Protein AF-A0A937S7D2-F1 (afdb_monomer_lite)

Secondary structure (DSSP, 8-state):
-------SS--HHHHHHHHHHHH-S-EEHHHHHHHHHHTTS----SS-HHHHHHHHHHHHHHHHHHTTPPPSEEEEETTEEEETTS-----

Structure (mmCIF, N/CA/C/O backbone):
data_AF-A0A937S7D2-F1
#
_entry.id   AF-A0A937S7D2-F1
#
loop_
_atom_site.group_PDB
_atom_site.id
_atom_site.type_symbol
_atom_site.label_atom_id
_atom_site.label_alt_id
_atom_site.label_comp_id
_atom_site.label_asym_id
_atom_site.label_entity_id
_atom_site.label_seq_id
_atom_site.pdbx_PDB_ins_code
_atom_site.Cartn_x
_atom_site.Cartn_y
_atom_site.Cartn_z
_atom_site.occupancy
_atom_site.B_iso_or_equiv
_atom_site.auth_seq_id
_atom_site.auth_comp_id
_atom_site.auth_asym_id
_atom_site.auth_atom_id
_atom_site.pdbx_PDB_model_num
ATOM 1 N N . MET A 1 1 ? -26.324 -4.941 -4.381 1.00 36.34 1 MET A N 1
ATOM 2 C CA . MET A 1 1 ? -25.799 -5.015 -3.003 1.00 36.34 1 MET A CA 1
ATOM 3 C C . MET A 1 1 ? -24.285 -4.851 -3.085 1.00 36.34 1 MET A C 1
ATOM 5 O O . MET A 1 1 ? -23.641 -5.697 -3.682 1.00 36.34 1 MET A O 1
ATOM 9 N N . ILE A 1 2 ? -23.788 -3.720 -2.561 1.00 37.38 2 ILE A N 1
ATOM 10 C CA . ILE A 1 2 ? -22.402 -3.188 -2.552 1.00 37.38 2 ILE A CA 1
ATOM 11 C C . ILE A 1 2 ? -21.859 -2.713 -3.927 1.00 37.38 2 ILE A C 1
ATOM 13 O O . ILE A 1 2 ? -21.794 -3.504 -4.864 1.00 37.38 2 ILE A O 1
ATOM 17 N N . PRO A 1 3 ? -21.476 -1.425 -4.088 1.00 37.09 3 PRO A N 1
ATOM 18 C CA . PRO A 1 3 ? -21.094 -0.872 -5.382 1.00 37.09 3 PRO A CA 1
ATOM 19 C C . PRO A 1 3 ? -19.639 -1.215 -5.731 1.00 37.09 3 PRO A C 1
ATOM 21 O O . PRO A 1 3 ? -18.715 -0.947 -4.960 1.00 37.09 3 PRO A O 1
ATOM 24 N N . SER A 1 4 ? -19.433 -1.743 -6.939 1.00 40.94 4 SER A N 1
ATOM 25 C CA . SER A 1 4 ? -18.138 -1.742 -7.621 1.00 40.94 4 SER A CA 1
ATOM 26 C C . SER A 1 4 ? -17.706 -0.298 -7.869 1.00 40.94 4 SER A C 1
ATOM 28 O O . SER A 1 4 ? -18.011 0.290 -8.903 1.00 40.94 4 SER A O 1
ATOM 30 N N . ILE A 1 5 ? -16.974 0.288 -6.919 1.00 38.47 5 ILE A N 1
ATOM 31 C CA . ILE A 1 5 ? -16.176 1.488 -7.171 1.00 38.47 5 ILE A CA 1
ATOM 32 C C . ILE A 1 5 ? -15.020 1.068 -8.087 1.00 38.47 5 ILE A C 1
ATOM 34 O O . ILE A 1 5 ? -13.911 0.726 -7.659 1.00 38.47 5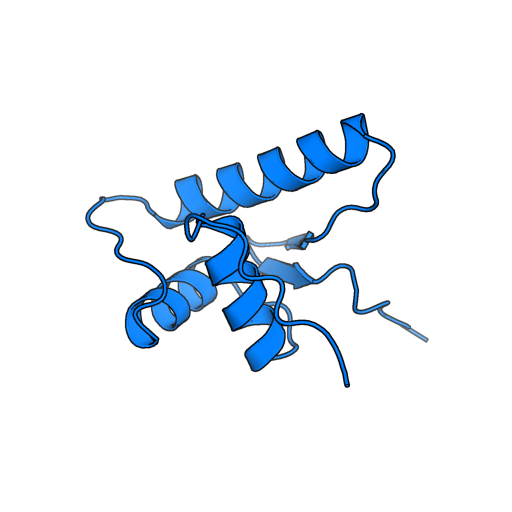 ILE A O 1
ATOM 38 N N . ILE A 1 6 ? -15.291 1.078 -9.389 1.00 39.12 6 ILE A N 1
ATOM 39 C CA . ILE A 1 6 ? -14.259 1.134 -10.415 1.00 39.12 6 ILE A CA 1
ATOM 40 C C . ILE A 1 6 ? -13.787 2.590 -10.462 1.00 39.12 6 ILE A C 1
ATOM 42 O O . ILE A 1 6 ? -14.260 3.399 -11.248 1.00 39.12 6 ILE A O 1
ATOM 46 N N . LEU A 1 7 ? -12.851 2.942 -9.577 1.00 39.59 7 LEU A N 1
ATOM 47 C CA . LEU A 1 7 ? -11.985 4.096 -9.810 1.00 39.59 7 LEU A CA 1
ATOM 48 C C . LEU A 1 7 ? -11.155 3.819 -11.078 1.00 39.59 7 LEU A C 1
ATOM 50 O O . LEU A 1 7 ? -10.758 2.691 -11.360 1.00 39.59 7 LEU A O 1
ATOM 54 N N . THR A 1 8 ? -10.928 4.829 -11.883 1.00 36.78 8 THR A N 1
ATOM 55 C CA . THR A 1 8 ? -10.209 4.774 -13.156 1.00 36.78 8 THR A CA 1
ATOM 56 C C . THR A 1 8 ? -8.695 4.866 -12.922 1.00 36.78 8 THR A C 1
ATOM 58 O O . THR A 1 8 ? -8.246 5.732 -12.176 1.00 36.78 8 THR A O 1
ATOM 61 N N . GLY A 1 9 ? -7.917 3.962 -13.537 1.00 43.78 9 GLY A N 1
ATOM 62 C CA . GLY A 1 9 ? -6.446 3.882 -13.456 1.00 43.78 9 GLY A CA 1
ATOM 63 C C . GLY A 1 9 ? -5.927 3.042 -12.278 1.00 43.78 9 GLY A C 1
ATOM 64 O O . GLY A 1 9 ? -5.974 3.474 -11.127 1.00 43.78 9 GLY A O 1
ATOM 65 N N . MET A 1 10 ? -5.429 1.822 -12.519 1.00 55.00 10 MET A N 1
ATOM 66 C CA . MET A 1 10 ? -4.805 1.021 -11.453 1.00 55.00 10 MET A CA 1
ATOM 67 C C . MET A 1 10 ? -3.443 1.612 -11.058 1.00 55.00 10 MET A C 1
ATOM 69 O O . MET A 1 10 ? -2.415 1.317 -11.658 1.00 55.00 10 MET A O 1
ATOM 73 N N . SER A 1 11 ? -3.439 2.455 -10.027 1.00 70.25 11 SER A N 1
ATOM 74 C CA . SER A 1 11 ? -2.223 2.919 -9.352 1.00 70.25 11 SER A CA 1
ATOM 75 C C . SER A 1 11 ? -1.591 1.801 -8.514 1.00 70.25 11 SER A C 1
ATOM 77 O O . SER A 1 11 ? -2.299 0.948 -7.976 1.00 70.25 11 SER A O 1
ATOM 79 N N . PHE A 1 12 ? -0.270 1.864 -8.318 1.00 74.62 12 PHE A N 1
ATOM 80 C CA . PHE A 1 12 ? 0.518 0.980 -7.440 1.00 74.62 12 PHE A CA 1
ATOM 81 C C . PHE A 1 12 ? -0.159 0.677 -6.094 1.00 74.62 12 PHE A C 1
ATOM 83 O O . PHE A 1 12 ? -0.258 -0.473 -5.672 1.00 74.62 12 PHE A O 1
ATOM 90 N N . THR A 1 13 ? -0.718 1.708 -5.463 1.00 79.38 13 THR A N 1
ATOM 91 C CA . THR A 1 13 ? -1.436 1.629 -4.185 1.00 79.38 13 THR A CA 1
ATOM 92 C C . THR A 1 13 ? -2.658 0.719 -4.240 1.00 79.38 13 THR A C 1
ATOM 94 O O . THR A 1 13 ? -2.972 0.032 -3.273 1.00 79.38 13 THR A O 1
ATOM 97 N N . ARG A 1 14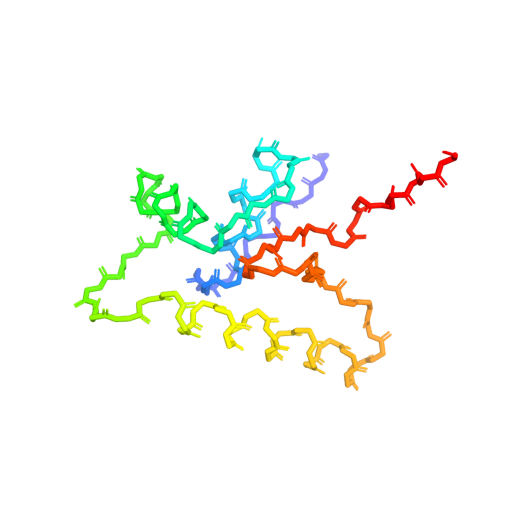 ? -3.364 0.682 -5.366 1.00 81.88 14 ARG A N 1
ATOM 98 C CA . ARG A 1 14 ? -4.598 -0.084 -5.507 1.00 81.88 14 ARG A CA 1
ATOM 99 C C . ARG A 1 14 ? -4.335 -1.550 -5.823 1.00 81.88 14 ARG A C 1
ATOM 101 O O . ARG A 1 14 ? -5.009 -2.397 -5.248 1.00 81.88 14 ARG A O 1
ATOM 108 N N . ALA A 1 15 ? -3.320 -1.833 -6.639 1.00 83.00 15 ALA A N 1
ATOM 109 C CA . ALA A 1 15 ? -2.823 -3.195 -6.820 1.00 83.00 15 ALA A CA 1
ATOM 110 C C . ALA A 1 15 ? -2.344 -3.772 -5.477 1.00 83.00 15 ALA A C 1
ATOM 112 O O . ALA A 1 15 ? -2.775 -4.849 -5.076 1.00 83.00 15 ALA A O 1
ATOM 113 N N . ALA A 1 16 ? -1.558 -2.998 -4.718 1.00 82.62 16 ALA A N 1
ATOM 114 C CA . ALA A 1 16 ? -1.131 -3.390 -3.377 1.00 82.62 16 ALA A CA 1
ATOM 115 C C . ALA A 1 16 ? -2.313 -3.625 -2.425 1.00 82.62 16 ALA A C 1
ATOM 117 O O . ALA A 1 16 ? -2.323 -4.606 -1.687 1.00 82.62 16 ALA A O 1
ATOM 118 N N . TYR A 1 17 ? -3.332 -2.761 -2.465 1.00 85.00 17 TYR A N 1
ATOM 119 C CA . TYR A 1 17 ? -4.553 -2.943 -1.680 1.00 85.00 17 TYR A CA 1
ATOM 120 C C . TYR A 1 17 ? -5.270 -4.250 -2.026 1.00 85.00 17 TYR A C 1
ATOM 122 O O . TYR A 1 17 ? -5.691 -4.961 -1.123 1.00 85.00 17 TYR A O 1
ATOM 130 N N . GLN A 1 18 ? -5.401 -4.577 -3.311 1.00 84.69 18 GLN A N 1
ATOM 131 C CA . 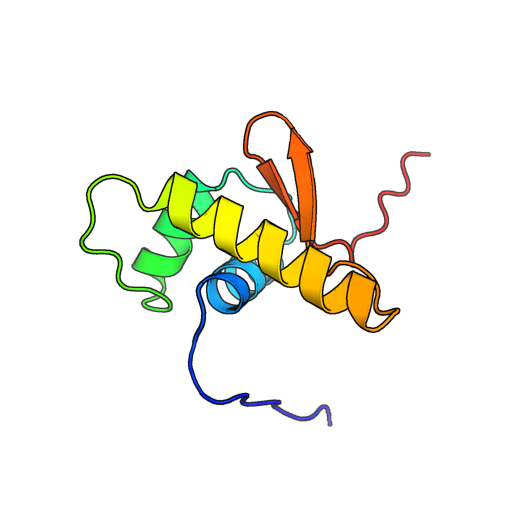GLN A 1 18 ? -6.097 -5.780 -3.761 1.00 84.69 18 GLN A CA 1
ATOM 132 C C . GLN A 1 18 ? -5.361 -7.057 -3.342 1.00 84.69 18 GLN A C 1
ATOM 134 O O . GLN A 1 18 ? -5.985 -7.947 -2.770 1.00 84.69 18 GLN A O 1
ATOM 139 N N . VAL A 1 19 ? -4.036 -7.095 -3.506 1.00 85.56 19 VAL A N 1
ATOM 140 C CA . VAL A 1 19 ? -3.203 -8.218 -3.049 1.00 85.56 19 VAL A CA 1
ATOM 141 C C . VAL A 1 19 ? -3.277 -8.379 -1.531 1.00 85.56 19 VAL A C 1
ATOM 143 O O . VAL A 1 19 ? -3.536 -9.472 -1.032 1.00 85.56 19 VAL A O 1
ATOM 146 N N . LEU A 1 20 ? -3.099 -7.290 -0.774 1.00 84.31 20 LEU A N 1
ATOM 147 C CA . LEU A 1 20 ? -3.182 -7.336 0.688 1.00 84.31 20 LEU A CA 1
ATOM 148 C C . LEU A 1 20 ? -4.581 -7.722 1.175 1.00 84.31 20 LEU A C 1
ATOM 150 O O . LEU A 1 20 ? -4.710 -8.388 2.197 1.00 84.31 20 LEU A O 1
ATOM 154 N N . LYS A 1 21 ? -5.631 -7.331 0.447 1.00 84.81 21 LYS A N 1
ATOM 155 C CA . LYS A 1 21 ? -7.014 -7.713 0.744 1.00 84.81 21 LYS A CA 1
ATOM 156 C C . LYS A 1 21 ? -7.272 -9.192 0.453 1.00 84.81 21 LYS A C 1
ATOM 158 O O . LYS A 1 21 ? -7.990 -9.822 1.221 1.00 84.81 21 LYS A O 1
ATOM 163 N N . SER A 1 22 ? -6.675 -9.728 -0.612 1.00 83.25 22 SER A N 1
ATOM 164 C CA . SER A 1 22 ? -6.756 -11.144 -0.988 1.00 83.25 22 SER A CA 1
ATOM 165 C C . SER A 1 22 ? -6.076 -12.041 0.052 1.00 83.25 22 SER A C 1
ATOM 167 O O . SER A 1 22 ? -6.672 -12.994 0.544 1.00 83.25 22 SER A O 1
ATOM 169 N N . VAL A 1 23 ? -4.857 -11.681 0.470 1.00 82.12 23 VAL A N 1
ATOM 170 C CA . VAL A 1 23 ? -4.067 -12.468 1.437 1.00 82.12 23 VAL A CA 1
ATOM 171 C C . VAL A 1 23 ? -4.479 -12.187 2.887 1.00 82.12 23 VAL A C 1
ATOM 173 O O . VAL A 1 23 ? -4.270 -13.011 3.772 1.00 82.12 23 VAL A O 1
ATOM 176 N N . ASN A 1 24 ? -5.083 -11.023 3.143 1.00 77.12 24 ASN A N 1
ATOM 177 C CA . ASN A 1 24 ? -5.575 -10.578 4.450 1.00 77.12 24 ASN A CA 1
ATOM 178 C C . ASN A 1 24 ? -4.494 -10.561 5.558 1.00 77.12 24 ASN A C 1
ATOM 180 O O . ASN A 1 24 ? -4.814 -10.552 6.745 1.00 77.12 24 ASN A O 1
ATOM 184 N N . CYS A 1 25 ? -3.214 -10.520 5.176 1.00 78.94 25 CYS A N 1
ATOM 185 C CA . CYS A 1 25 ? -2.054 -10.483 6.068 1.00 78.94 25 CYS A CA 1
ATOM 186 C C . CYS A 1 25 ? -1.077 -9.382 5.630 1.00 78.94 25 CYS A C 1
ATOM 188 O O . CYS A 1 25 ? -1.026 -9.044 4.443 1.00 78.94 25 CYS A O 1
ATOM 190 N N . PRO A 1 26 ? -0.299 -8.808 6.566 1.00 83.38 26 PRO A N 1
ATOM 191 C CA . PRO A 1 26 ? 0.772 -7.885 6.225 1.00 83.38 26 PRO A CA 1
ATOM 192 C C . PRO A 1 26 ? 1.862 -8.628 5.447 1.00 83.38 26 PRO A C 1
ATOM 194 O O . PRO A 1 26 ? 2.300 -9.706 5.844 1.00 83.38 26 PRO A O 1
ATOM 197 N N . LEU A 1 27 ? 2.289 -8.050 4.328 1.00 85.50 27 LEU A N 1
ATOM 198 C CA . LEU A 1 27 ? 3.248 -8.668 3.417 1.00 85.50 27 LEU A CA 1
ATOM 199 C C . LEU A 1 27 ? 4.397 -7.730 3.118 1.00 85.50 27 LEU A C 1
ATOM 201 O O . LEU A 1 27 ? 4.273 -6.504 3.141 1.00 85.50 27 LEU A O 1
ATOM 205 N N . HIS A 1 28 ? 5.532 -8.326 2.797 1.00 87.69 28 HIS A N 1
ATOM 206 C CA . HIS A 1 28 ? 6.678 -7.574 2.343 1.00 87.69 28 HIS A CA 1
ATOM 207 C C . HIS A 1 28 ? 6.418 -6.968 0.955 1.00 87.69 28 HIS A C 1
ATOM 209 O O . HIS A 1 28 ? 5.793 -7.597 0.102 1.00 87.69 28 HIS A O 1
ATOM 215 N N . VAL A 1 29 ? 6.919 -5.752 0.697 1.00 84.81 29 VAL A N 1
ATOM 216 C CA . VAL A 1 29 ? 6.686 -5.040 -0.579 1.00 84.81 29 VAL A CA 1
ATOM 217 C C . VAL A 1 29 ? 7.052 -5.884 -1.801 1.00 84.81 29 VAL A C 1
ATOM 219 O O . VAL A 1 29 ? 6.371 -5.789 -2.819 1.00 84.81 29 VAL A O 1
ATOM 222 N N . THR A 1 30 ? 8.102 -6.710 -1.714 1.00 84.44 30 THR A N 1
ATOM 223 C CA . THR A 1 30 ? 8.472 -7.620 -2.811 1.00 84.44 30 THR A CA 1
ATOM 224 C C . THR A 1 30 ? 7.336 -8.579 -3.146 1.00 84.44 30 THR A C 1
ATOM 226 O O . THR A 1 30 ? 6.966 -8.699 -4.304 1.00 84.44 30 THR A O 1
ATOM 229 N N . GLU A 1 31 ? 6.742 -9.205 -2.137 1.00 86.69 31 GLU A N 1
ATOM 230 C CA . GLU A 1 31 ? 5.690 -10.204 -2.325 1.00 86.69 31 GLU A CA 1
ATOM 231 C C . GLU A 1 31 ? 4.396 -9.575 -2.831 1.00 86.69 31 GLU A C 1
ATOM 233 O O . GLU A 1 31 ? 3.694 -10.150 -3.658 1.00 86.69 31 GLU A O 1
ATOM 238 N N . ILE A 1 32 ? 4.100 -8.356 -2.373 1.00 86.25 32 ILE A N 1
ATOM 239 C CA . ILE A 1 32 ? 2.970 -7.578 -2.883 1.00 86.25 32 ILE A CA 1
ATOM 240 C C . ILE A 1 32 ? 3.157 -7.298 -4.378 1.00 86.25 32 ILE A C 1
ATOM 242 O O . ILE A 1 32 ? 2.209 -7.426 -5.148 1.00 86.25 32 ILE A O 1
ATOM 246 N N . LEU A 1 33 ? 4.370 -6.920 -4.789 1.00 84.12 33 LEU A N 1
ATOM 247 C CA . LEU A 1 33 ? 4.710 -6.675 -6.190 1.00 84.12 33 LEU A CA 1
ATOM 248 C C . LEU A 1 33 ? 4.633 -7.946 -7.027 1.00 84.12 33 LEU A C 1
ATOM 250 O O . LEU A 1 33 ? 4.002 -7.925 -8.077 1.00 84.12 33 LEU A O 1
ATOM 254 N N . GLU A 1 34 ? 5.240 -9.036 -6.567 1.00 85.38 34 GLU A N 1
ATOM 255 C CA . GLU A 1 34 ? 5.228 -10.318 -7.273 1.00 85.38 34 GLU A CA 1
ATOM 256 C C . GLU A 1 34 ? 3.802 -10.826 -7.470 1.00 85.38 34 GLU A C 1
ATOM 258 O O . GLU A 1 34 ? 3.426 -11.142 -8.596 1.00 85.38 34 GLU A O 1
ATOM 263 N N . ARG A 1 35 ? 2.970 -10.802 -6.422 1.00 86.19 35 ARG A N 1
ATOM 264 C CA . ARG A 1 35 ? 1.551 -11.170 -6.531 1.00 86.19 35 ARG A CA 1
ATOM 265 C C . ARG A 1 35 ? 0.784 -10.216 -7.439 1.00 86.19 35 ARG A C 1
ATOM 267 O O . ARG A 1 35 ? 0.024 -10.672 -8.283 1.00 86.19 35 ARG A O 1
ATOM 274 N N . ALA A 1 36 ? 1.018 -8.907 -7.345 1.00 84.75 36 ALA A N 1
ATOM 275 C CA . ALA A 1 36 ? 0.379 -7.939 -8.239 1.00 84.75 36 ALA A CA 1
ATOM 276 C C . ALA A 1 36 ? 0.780 -8.148 -9.710 1.00 84.75 36 ALA A C 1
ATOM 278 O O . ALA A 1 36 ? -0.027 -7.905 -10.607 1.00 84.75 36 ALA A O 1
ATOM 279 N N . MET A 1 37 ? 2.010 -8.599 -9.966 1.00 82.00 37 MET A N 1
ATOM 280 C CA . MET A 1 37 ? 2.482 -8.960 -11.302 1.00 82.00 37 MET A CA 1
ATOM 281 C C . MET A 1 37 ? 1.883 -10.282 -11.783 1.00 82.00 37 MET A C 1
ATOM 283 O O . MET A 1 37 ? 1.457 -10.360 -12.934 1.00 82.00 37 MET A O 1
ATOM 287 N N . GLN A 1 38 ? 1.813 -11.294 -10.914 1.00 83.25 38 GLN A N 1
ATOM 288 C CA . GLN A 1 38 ? 1.195 -12.590 -11.207 1.00 83.25 38 GLN A CA 1
ATOM 289 C C . GLN A 1 38 ? -0.300 -12.456 -11.508 1.00 83.25 38 GLN A C 1
ATOM 291 O O . GLN A 1 38 ? -0.784 -13.040 -12.472 1.00 83.25 38 GLN A O 1
ATOM 296 N N . GLU A 1 39 ? -1.019 -11.635 -10.742 1.00 78.12 39 GLU A N 1
ATOM 297 C CA . GLU A 1 39 ? -2.439 -11.342 -10.970 1.00 78.12 39 GLU A CA 1
ATOM 298 C C . GLU A 1 39 ? -2.671 -10.390 -12.160 1.00 78.12 39 GLU A C 1
ATOM 300 O O . GLU A 1 39 ? -3.810 -10.065 -12.489 1.00 78.12 39 GLU A O 1
ATOM 305 N N . GLY A 1 40 ? -1.607 -9.903 -12.814 1.00 79.12 40 GLY A N 1
ATOM 306 C CA . GLY A 1 40 ? -1.707 -8.962 -13.933 1.00 79.12 40 GLY A CA 1
ATOM 307 C C . GLY A 1 40 ? -2.240 -7.578 -13.542 1.00 79.12 40 GLY A C 1
ATOM 308 O O . GLY A 1 40 ? -2.513 -6.758 -14.419 1.00 79.12 40 GLY A O 1
ATOM 309 N N . LEU A 1 41 ? -2.357 -7.294 -12.241 1.00 74.19 41 LEU A N 1
ATOM 310 C CA . LEU A 1 41 ? -2.797 -6.008 -11.694 1.00 74.19 41 LEU A CA 1
ATOM 311 C C . LEU A 1 41 ? -1.773 -4.903 -11.937 1.00 74.19 41 LEU A C 1
ATOM 313 O O . LEU A 1 41 ? -2.116 -3.719 -11.949 1.00 74.19 41 LEU A O 1
ATOM 317 N N . LEU A 1 42 ? -0.500 -5.276 -12.085 1.00 71.62 42 LEU A N 1
ATOM 318 C CA . LEU A 1 42 ? 0.576 -4.320 -12.240 1.00 71.62 42 LEU A CA 1
ATOM 319 C C . LEU A 1 42 ? 1.708 -4.862 -13.116 1.00 71.62 42 LEU A C 1
ATOM 321 O O . LEU A 1 42 ? 2.189 -5.972 -12.922 1.00 71.62 42 LEU A O 1
ATOM 325 N N . LYS A 1 43 ? 2.186 -4.047 -14.063 1.00 64.81 43 LYS A N 1
ATOM 326 C CA . LYS A 1 43 ? 3.389 -4.338 -14.858 1.00 64.81 43 LYS A CA 1
ATOM 327 C C . LYS A 1 43 ? 4.520 -3.407 -14.442 1.00 64.81 43 LYS A C 1
ATOM 329 O O . LYS A 1 43 ? 4.519 -2.235 -14.808 1.00 64.81 43 LYS A O 1
ATOM 334 N N . THR A 1 44 ? 5.515 -3.925 -13.725 1.00 65.06 44 THR A N 1
ATOM 335 C CA . THR A 1 44 ? 6.777 -3.203 -13.514 1.00 65.06 44 THR A CA 1
ATOM 336 C C . THR A 1 44 ? 7.852 -3.698 -14.465 1.00 65.06 44 THR A C 1
ATOM 338 O O . THR A 1 44 ? 8.112 -4.894 -14.538 1.00 65.06 44 THR A O 1
ATOM 341 N N . LYS A 1 45 ? 8.505 -2.763 -15.160 1.00 55.97 45 LYS A N 1
ATOM 342 C CA . LYS A 1 45 ? 9.618 -3.015 -16.093 1.00 55.97 45 LYS A CA 1
ATOM 343 C C . LYS A 1 45 ? 10.942 -2.375 -15.623 1.00 55.97 45 LYS A C 1
ATOM 345 O O . LYS A 1 45 ? 11.840 -2.166 -16.428 1.00 55.97 45 LYS A O 1
ATOM 350 N N . GLY A 1 46 ? 11.032 -1.984 -14.345 1.00 55.56 46 GLY A N 1
ATOM 351 C CA . GLY A 1 46 ? 12.133 -1.180 -13.791 1.00 55.56 46 GLY A CA 1
ATOM 352 C C . GLY A 1 46 ? 13.045 -1.940 -12.822 1.00 55.56 46 GLY A C 1
ATOM 353 O O . GLY A 1 46 ? 12.650 -2.963 -12.275 1.00 55.56 46 GLY A O 1
ATOM 354 N N . LYS A 1 47 ? 14.252 -1.404 -12.575 1.00 59.56 47 LYS A N 1
ATOM 355 C CA . LYS A 1 47 ? 15.294 -2.005 -11.711 1.00 59.56 47 LYS A CA 1
ATOM 356 C C . LYS A 1 47 ? 14.953 -2.030 -10.208 1.00 59.56 47 LYS A C 1
ATOM 358 O O . LYS A 1 47 ? 15.496 -2.863 -9.493 1.00 59.56 47 LYS A O 1
ATOM 363 N N . THR A 1 48 ? 14.069 -1.151 -9.718 1.00 67.44 48 THR A N 1
ATOM 364 C CA . THR A 1 48 ? 13.755 -1.005 -8.273 1.00 67.44 48 THR A CA 1
ATOM 365 C C . THR A 1 48 ? 12.266 -0.734 -7.983 1.00 67.44 48 THR A C 1
ATOM 367 O O . THR A 1 48 ? 11.911 0.266 -7.356 1.00 67.44 48 THR A O 1
ATOM 370 N N . PRO A 1 49 ? 11.348 -1.643 -8.362 1.00 71.38 49 PRO A N 1
ATOM 371 C CA . PRO A 1 49 ? 9.914 -1.455 -8.139 1.00 71.38 49 PRO A CA 1
ATOM 372 C C . PRO A 1 49 ? 9.528 -1.431 -6.648 1.00 71.38 49 PRO A C 1
ATOM 374 O O . PRO A 1 49 ? 8.544 -0.782 -6.292 1.00 71.38 49 PRO A O 1
ATOM 377 N N . LYS A 1 50 ? 10.329 -2.047 -5.756 1.00 77.94 50 LYS A N 1
ATOM 378 C CA . LYS A 1 50 ? 10.128 -1.993 -4.291 1.00 77.94 50 LYS A CA 1
ATOM 379 C C . LYS A 1 50 ? 10.088 -0.565 -3.751 1.00 77.94 50 LYS A C 1
ATOM 381 O O . LYS A 1 50 ? 9.173 -0.227 -3.009 1.00 77.94 50 LYS A O 1
ATOM 386 N N . GLY A 1 51 ? 11.071 0.258 -4.119 1.00 78.56 51 GLY A N 1
ATOM 387 C CA . GLY A 1 51 ? 11.177 1.634 -3.627 1.00 78.56 51 GLY A CA 1
ATOM 388 C C . GLY A 1 51 ? 10.057 2.519 -4.166 1.00 78.56 51 GLY A C 1
ATOM 389 O O . GLY A 1 51 ? 9.471 3.310 -3.432 1.00 78.56 51 GLY A O 1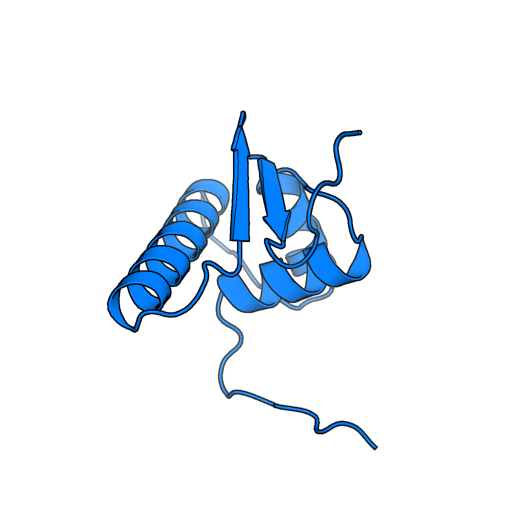
ATOM 390 N N . THR A 1 52 ? 9.693 2.334 -5.437 1.00 81.81 52 THR A N 1
ATOM 391 C CA . THR A 1 52 ? 8.570 3.057 -6.047 1.00 81.81 52 THR A CA 1
ATOM 392 C C . THR A 1 52 ? 7.241 2.697 -5.383 1.00 81.81 52 THR A C 1
ATOM 394 O O . THR A 1 52 ? 6.426 3.584 -5.123 1.00 81.81 52 THR A O 1
ATOM 397 N N . MET A 1 53 ? 7.024 1.416 -5.069 1.00 83.00 53 MET A N 1
ATOM 398 C CA . MET A 1 53 ? 5.811 0.954 -4.394 1.00 83.00 53 MET A CA 1
ATOM 399 C C . MET A 1 53 ? 5.723 1.506 -2.964 1.00 83.00 53 MET A C 1
ATOM 401 O O . MET A 1 53 ? 4.702 2.094 -2.613 1.00 83.00 53 MET A O 1
ATOM 405 N N . SER A 1 54 ? 6.786 1.398 -2.158 1.00 82.25 54 SER A N 1
ATOM 406 C CA . SER A 1 54 ? 6.785 1.926 -0.784 1.00 82.25 54 SER A CA 1
ATOM 407 C C . SER A 1 54 ? 6.594 3.445 -0.745 1.00 82.25 54 SER A C 1
ATOM 409 O O . SER A 1 54 ? 5.775 3.936 0.032 1.00 82.25 54 SER A O 1
ATOM 411 N N . ALA A 1 55 ? 7.259 4.189 -1.634 1.00 84.56 55 ALA A N 1
ATOM 412 C CA . ALA A 1 55 ? 7.061 5.630 -1.769 1.00 84.56 55 ALA A CA 1
ATOM 413 C C . ALA A 1 55 ? 5.620 5.976 -2.183 1.00 84.56 55 ALA A C 1
ATOM 415 O O . ALA A 1 55 ? 5.027 6.908 -1.642 1.00 84.56 55 ALA A O 1
ATOM 416 N N . SER A 1 56 ? 5.023 5.204 -3.097 1.00 83.31 56 SER A N 1
ATOM 417 C CA . SER A 1 56 ? 3.633 5.405 -3.530 1.00 83.31 56 SER A CA 1
ATOM 418 C C . SER A 1 56 ? 2.633 5.177 -2.393 1.00 83.31 56 SER A C 1
ATOM 420 O O . SER A 1 56 ? 1.703 5.968 -2.235 1.00 83.31 56 SER A O 1
ATOM 422 N N . LEU A 1 57 ? 2.834 4.131 -1.583 1.00 84.38 57 LEU A N 1
ATOM 423 C CA . LEU A 1 57 ? 2.017 3.842 -0.397 1.00 84.38 57 LEU A CA 1
ATOM 424 C C . LEU A 1 57 ? 2.145 4.947 0.657 1.00 84.38 57 LEU A C 1
ATOM 426 O O . LEU A 1 57 ? 1.139 5.416 1.191 1.00 84.38 57 LEU A O 1
ATOM 430 N N . TYR A 1 58 ? 3.371 5.406 0.908 1.00 84.75 58 TYR A N 1
ATOM 431 C CA . TYR A 1 58 ? 3.635 6.504 1.832 1.00 84.75 58 TYR A CA 1
ATOM 432 C C . TYR A 1 58 ? 2.954 7.804 1.384 1.00 84.75 58 TYR A C 1
ATOM 434 O O . TYR A 1 58 ? 2.207 8.412 2.150 1.00 84.75 58 TYR A O 1
ATOM 442 N N . LEU A 1 59 ? 3.136 8.201 0.121 1.00 85.00 59 LEU A N 1
ATOM 443 C CA . LEU A 1 59 ? 2.516 9.405 -0.439 1.00 85.00 59 LEU A CA 1
ATOM 444 C C . LEU A 1 59 ? 0.985 9.338 -0.408 1.00 85.00 59 LEU A C 1
ATOM 446 O O . LEU A 1 59 ? 0.338 10.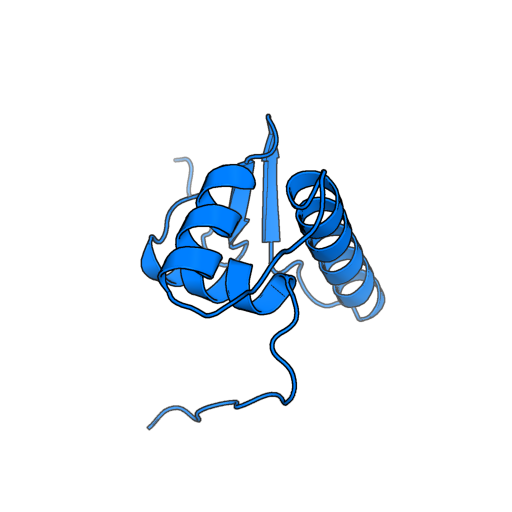352 -0.158 1.00 85.00 59 LEU A O 1
ATOM 450 N N . GLU A 1 60 ? 0.396 8.165 -0.641 1.00 83.88 60 GLU A N 1
ATOM 451 C CA . GLU A 1 60 ? -1.051 7.956 -0.520 1.00 83.88 60 GLU A CA 1
ATOM 452 C C . GLU A 1 60 ? -1.541 8.169 0.914 1.00 83.88 60 GLU A C 1
ATOM 454 O O . GLU A 1 60 ? -2.522 8.884 1.128 1.00 83.88 60 GLU A O 1
ATOM 459 N N . ASN A 1 61 ? -0.840 7.617 1.906 1.00 85.12 61 ASN A N 1
ATOM 460 C CA . ASN A 1 61 ? -1.158 7.858 3.312 1.00 85.12 61 ASN A CA 1
ATOM 461 C C . ASN A 1 61 ? -1.040 9.343 3.678 1.00 85.12 61 ASN A C 1
ATOM 463 O O . ASN A 1 61 ? -1.951 9.880 4.301 1.00 85.12 61 ASN A O 1
ATOM 467 N N . VAL A 1 62 ? 0.021 10.027 3.237 1.00 84.38 62 VAL A N 1
ATOM 468 C CA . VAL A 1 62 ? 0.197 11.474 3.456 1.00 84.38 62 VAL A CA 1
ATOM 469 C C . VAL A 1 62 ? -0.935 12.272 2.804 1.00 84.38 62 VAL A C 1
ATOM 471 O O . VAL A 1 62 ? -1.486 13.182 3.419 1.00 84.38 62 VAL A O 1
ATOM 474 N N . ARG A 1 63 ? -1.330 11.934 1.569 1.00 82.00 63 ARG A N 1
ATOM 475 C CA . ARG A 1 63 ? -2.465 12.576 0.880 1.00 82.00 63 ARG A CA 1
ATOM 476 C C . ARG A 1 63 ? -3.776 12.390 1.640 1.00 82.00 63 ARG A C 1
ATOM 478 O O . ARG A 1 63 ? -4.551 13.338 1.720 1.00 82.00 63 ARG A O 1
ATOM 485 N N . ARG A 1 64 ? -4.014 11.201 2.200 1.00 80.69 64 ARG A N 1
ATOM 486 C CA . ARG A 1 64 ? -5.189 10.903 3.037 1.00 80.69 64 ARG A CA 1
ATOM 487 C C . ARG A 1 64 ? -5.161 11.678 4.343 1.00 80.69 64 ARG A C 1
ATOM 489 O O . ARG A 1 64 ? -6.133 12.349 4.665 1.00 80.69 64 ARG A O 1
ATOM 496 N N . GLN A 1 65 ? -4.023 11.683 5.026 1.00 82.19 65 GLN A N 1
ATOM 497 C CA . GLN A 1 65 ? -3.841 12.431 6.264 1.00 82.19 65 GLN A CA 1
ATOM 498 C C . GLN A 1 65 ? -4.076 13.933 6.059 1.00 82.19 65 GLN A C 1
ATOM 500 O O . GLN A 1 65 ? -4.768 14.556 6.857 1.00 82.19 65 GLN A O 1
ATOM 505 N N . LYS A 1 66 ? -3.598 14.503 4.942 1.00 83.06 66 LYS A N 1
ATOM 506 C CA . LYS A 1 66 ? -3.885 15.896 4.554 1.00 83.06 66 LYS A CA 1
ATOM 507 C C . LYS A 1 66 ? -5.377 16.184 4.343 1.00 83.06 66 LYS A C 1
ATOM 509 O O . LYS A 1 66 ? -5.790 17.325 4.496 1.00 83.06 66 LYS A O 1
ATOM 514 N N . ARG A 1 67 ? -6.177 15.174 3.991 1.00 81.62 67 ARG A N 1
ATOM 515 C CA . ARG A 1 67 ? -7.643 15.261 3.860 1.00 81.62 67 ARG A CA 1
ATOM 516 C C . ARG A 1 67 ? -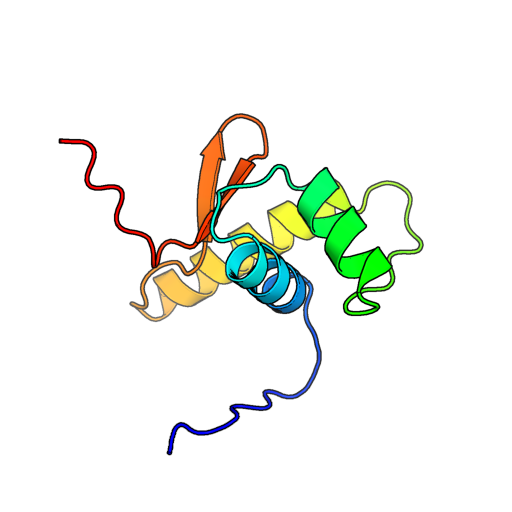8.381 14.980 5.175 1.00 81.62 67 ARG A C 1
ATOM 518 O O . ARG A 1 67 ? -9.604 15.006 5.184 1.00 81.62 67 ARG A O 1
ATOM 525 N N . GLY A 1 68 ? -7.666 14.674 6.260 1.00 81.50 68 GLY A N 1
ATOM 526 C CA . GLY A 1 68 ? -8.265 14.199 7.511 1.00 81.50 68 GLY A CA 1
ATOM 527 C C . GLY A 1 68 ? -8.776 12.754 7.439 1.00 81.50 68 GLY A C 1
ATOM 528 O O . GLY A 1 68 ? -9.495 12.304 8.327 1.00 81.50 68 GLY A O 1
ATOM 529 N N . GLU A 1 69 ? -8.415 12.008 6.393 1.00 81.44 69 GLU A N 1
ATOM 530 C CA . GLU A 1 69 ? -8.764 10.597 6.248 1.00 81.44 69 GLU A CA 1
ATOM 531 C C . GLU A 1 69 ? -7.746 9.697 6.957 1.00 81.44 69 GLU A C 1
ATOM 533 O O . GLU A 1 69 ? -6.549 9.991 7.034 1.00 81.44 69 GLU A O 1
ATOM 538 N N . LYS A 1 70 ? -8.213 8.532 7.416 1.00 79.56 70 LYS A N 1
ATOM 539 C CA . LYS A 1 70 ? -7.334 7.501 7.971 1.00 79.56 70 LYS A CA 1
ATOM 540 C C . LYS A 1 70 ? -6.417 6.944 6.879 1.00 79.56 70 LYS A C 1
ATOM 542 O O . LYS A 1 70 ? -6.844 6.716 5.741 1.00 79.56 70 LYS A O 1
ATOM 547 N N . ALA A 1 71 ? -5.160 6.702 7.248 1.00 79.56 71 ALA A N 1
ATOM 548 C CA . ALA A 1 71 ? -4.211 5.980 6.413 1.00 79.56 71 ALA A CA 1
ATOM 549 C C . ALA A 1 71 ? -4.821 4.640 5.979 1.00 79.56 71 ALA A C 1
ATOM 551 O O . ALA A 1 71 ? -5.457 3.956 6.777 1.00 79.56 71 ALA A O 1
ATOM 552 N N . ARG A 1 72 ? -4.652 4.277 4.705 1.00 79.19 72 ARG A N 1
ATOM 553 C CA . ARG A 1 72 ? -5.165 3.006 4.165 1.00 79.19 72 ARG A CA 1
ATOM 554 C C . ARG A 1 72 ? -4.184 1.862 4.417 1.00 79.19 72 ARG A C 1
ATOM 556 O O . ARG A 1 72 ? -4.597 0.711 4.544 1.00 79.19 72 ARG A O 1
ATOM 563 N N . PHE A 1 73 ? -2.900 2.189 4.516 1.00 84.12 73 PHE A N 1
ATOM 564 C CA . PHE A 1 73 ? -1.817 1.231 4.695 1.00 84.12 73 PHE A CA 1
ATOM 565 C C . PHE A 1 73 ? -1.060 1.516 5.988 1.00 84.12 73 PHE A C 1
ATOM 567 O O . PHE A 1 73 ? -0.938 2.673 6.387 1.00 84.12 73 PHE A O 1
ATOM 574 N N . VAL A 1 74 ? -0.514 0.482 6.615 1.00 84.12 74 VAL A N 1
ATOM 575 C CA . VAL A 1 74 ? 0.359 0.601 7.790 1.00 84.12 74 VAL A CA 1
ATOM 576 C C . VAL A 1 74 ? 1.651 -0.140 7.500 1.00 84.12 74 VAL A C 1
ATOM 578 O O . VAL A 1 74 ? 1.629 -1.256 6.986 1.00 84.12 74 VAL A O 1
ATOM 581 N N . GLN A 1 75 ? 2.781 0.484 7.814 1.00 83.75 75 GLN A N 1
ATOM 582 C CA . GLN A 1 75 ? 4.081 -0.163 7.723 1.00 83.75 75 GLN A CA 1
ATOM 583 C C . GLN A 1 75 ? 4.380 -0.851 9.062 1.00 83.75 75 GLN A C 1
ATOM 585 O O . GLN A 1 75 ? 4.452 -0.183 10.088 1.00 83.75 75 GLN A O 1
ATOM 590 N N . HIS A 1 76 ? 4.558 -2.173 9.051 1.00 79.69 76 HIS A N 1
ATOM 591 C CA . HIS A 1 76 ? 4.858 -2.977 10.248 1.00 79.69 76 HIS A CA 1
ATOM 592 C C . HIS A 1 76 ? 6.370 -3.103 10.535 1.00 79.69 76 HIS A C 1
ATOM 594 O O . HIS A 1 76 ? 6.762 -3.742 11.504 1.00 79.69 76 HIS A O 1
ATOM 600 N N . GLY A 1 77 ? 7.224 -2.483 9.711 1.00 77.06 77 GLY A N 1
ATOM 601 C CA . GLY A 1 77 ? 8.688 -2.581 9.792 1.00 77.06 77 GLY A CA 1
ATOM 602 C C . GLY A 1 77 ? 9.273 -3.521 8.736 1.00 77.06 77 GLY A C 1
ATOM 603 O O . GLY A 1 77 ? 8.549 -4.269 8.091 1.00 77.06 77 GLY A O 1
ATOM 604 N N . ASN A 1 78 ? 10.580 -3.428 8.480 1.00 80.62 78 ASN A N 1
ATOM 605 C CA . ASN A 1 78 ? 11.301 -4.275 7.516 1.00 80.62 78 ASN A CA 1
ATOM 606 C C . ASN A 1 78 ? 10.697 -4.320 6.089 1.00 80.62 78 ASN A C 1
ATOM 608 O O . ASN A 1 78 ? 10.674 -5.366 5.452 1.00 80.62 78 ASN A O 1
ATOM 612 N N . ASN A 1 79 ? 10.173 -3.194 5.581 1.00 80.31 79 ASN A N 1
ATOM 613 C CA . ASN A 1 79 ? 9.414 -3.118 4.316 1.00 80.31 79 ASN A CA 1
ATOM 614 C C . ASN A 1 79 ? 8.166 -4.023 4.262 1.00 80.31 79 ASN A C 1
ATOM 616 O O . ASN A 1 79 ? 7.729 -4.419 3.181 1.00 80.31 79 ASN A O 1
ATOM 620 N N . VAL A 1 80 ? 7.572 -4.341 5.409 1.00 86.75 80 VAL A N 1
ATOM 621 C CA . VAL A 1 80 ? 6.280 -5.023 5.503 1.00 86.75 80 VAL A CA 1
ATOM 622 C C . VAL A 1 80 ? 5.166 -3.986 5.568 1.00 86.75 80 VAL A C 1
ATOM 624 O O . VAL A 1 80 ? 5.210 -3.062 6.384 1.00 86.75 80 VAL A O 1
ATOM 627 N N . TRP A 1 81 ? 4.168 -4.146 4.704 1.00 86.19 81 TRP A N 1
ATOM 628 C CA . TRP A 1 81 ? 2.987 -3.296 4.628 1.00 86.19 81 TRP A CA 1
ATOM 629 C C . TRP A 1 81 ? 1.728 -4.125 4.846 1.00 86.19 81 TRP A C 1
ATOM 631 O O . TRP A 1 81 ? 1.582 -5.218 4.306 1.00 86.19 81 TRP A O 1
ATOM 641 N N . GLY A 1 82 ? 0.813 -3.585 5.638 1.00 85.62 82 GLY A N 1
ATOM 642 C CA . GLY A 1 82 ? -0.503 -4.146 5.906 1.00 85.62 82 GLY A CA 1
ATOM 643 C C . GLY A 1 82 ? -1.611 -3.142 5.611 1.00 85.62 82 GLY A C 1
ATOM 644 O O . GLY A 1 82 ? -1.363 -1.964 5.335 1.00 85.62 82 GLY A O 1
ATOM 645 N N . LEU A 1 83 ? -2.852 -3.616 5.674 1.00 82.94 83 LEU A N 1
ATOM 646 C CA . LEU A 1 83 ? -4.032 -2.758 5.608 1.00 82.94 83 LEU A CA 1
ATOM 647 C C . LEU A 1 83 ? -4.350 -2.208 6.996 1.00 82.94 83 LEU A C 1
ATOM 649 O O . LEU A 1 83 ? -4.498 -2.976 7.943 1.00 82.94 83 LEU A O 1
ATOM 653 N N . ALA A 1 84 ? -4.539 -0.891 7.090 1.00 76.12 84 ALA A N 1
ATOM 654 C CA . ALA A 1 84 ? -4.946 -0.224 8.331 1.00 76.12 84 ALA A CA 1
ATOM 655 C C . ALA A 1 84 ? -6.341 -0.658 8.817 1.00 76.12 84 ALA A C 1
ATOM 657 O O . ALA A 1 84 ? -6.688 -0.486 9.982 1.00 76.12 84 ALA A O 1
ATOM 658 N N . GLU A 1 85 ? -7.155 -1.196 7.905 1.00 68.69 85 GLU A N 1
ATOM 659 C CA . GLU A 1 85 ? -8.514 -1.662 8.180 1.00 68.69 85 GLU A CA 1
ATOM 660 C C . GLU A 1 85 ? -8.531 -2.878 9.121 1.00 68.69 85 GLU A C 1
ATOM 662 O O . GLU A 1 85 ? -9.470 -3.035 9.902 1.00 68.69 85 GLU A O 1
ATOM 667 N N . ARG A 1 86 ? -7.454 -3.682 9.153 1.00 58.34 86 ARG A N 1
ATOM 668 C CA . ARG A 1 86 ? -7.255 -4.644 10.238 1.00 58.34 86 ARG A CA 1
ATOM 669 C C . ARG A 1 86 ? -6.727 -3.904 11.461 1.00 58.34 86 ARG A C 1
ATOM 671 O O . ARG A 1 86 ? -5.527 -3.705 11.619 1.00 58.34 86 ARG A O 1
ATOM 678 N N . LYS A 1 87 ? -7.640 -3.551 12.369 1.00 44.25 87 LYS A N 1
ATOM 679 C CA . LYS A 1 87 ? -7.286 -3.336 13.772 1.00 44.25 87 LYS A CA 1
ATOM 680 C C . LYS A 1 87 ? -6.597 -4.609 14.266 1.00 44.25 87 LYS A C 1
ATOM 682 O O . LYS A 1 87 ? -7.262 -5.615 14.494 1.00 44.25 87 LYS A O 1
ATOM 687 N N . THR A 1 88 ? -5.284 -4.579 14.448 1.00 43.19 88 THR A N 1
ATOM 688 C CA . THR A 1 88 ? -4.636 -5.461 15.414 1.00 43.19 88 THR A CA 1
ATOM 689 C C . THR A 1 88 ? -5.252 -5.153 16.776 1.00 43.19 88 THR A C 1
ATOM 691 O O . THR A 1 88 ? -4.843 -4.222 17.460 1.00 43.19 88 THR A O 1
ATOM 694 N N . LYS A 1 89 ? -6.275 -5.923 17.156 1.00 38.19 89 LYS A N 1
ATOM 695 C CA . LYS A 1 89 ? -6.375 -6.395 18.533 1.00 38.19 89 LYS A CA 1
ATOM 696 C C . LYS A 1 89 ? -5.128 -7.253 18.750 1.00 38.19 89 LYS A C 1
ATOM 698 O O . LYS A 1 89 ? -5.089 -8.402 18.327 1.00 38.19 89 LYS A O 1
ATOM 703 N N . GLN A 1 90 ? -4.068 -6.643 19.257 1.00 36.69 90 GLN A N 1
ATOM 704 C CA . GLN A 1 90 ? -3.134 -7.378 20.094 1.00 36.69 90 GLN A CA 1
ATOM 705 C C . GLN A 1 90 ? -3.741 -7.255 21.494 1.00 36.69 90 GLN A C 1
ATOM 707 O O . GLN A 1 90 ? -3.684 -6.181 22.090 1.00 36.69 90 GLN A O 1
ATOM 712 N N . GLU A 1 91 ? -4.502 -8.285 21.875 1.00 37.06 91 GLU A N 1
ATOM 713 C CA . GLU A 1 91 ? -4.852 -8.587 23.272 1.00 37.06 91 GLU A CA 1
ATOM 714 C C . GLU A 1 91 ? -3.633 -9.198 23.967 1.00 37.06 91 GLU A C 1
ATOM 716 O O . GLU A 1 91 ? -2.864 -9.902 23.267 1.00 37.06 91 GLU A O 1
#

Sequence (91 aa):
MIPSIILTGMSFTRAAYQVLKSVNCPLHVTEILERAMQEGLLKTKGKTPKGTMSASLYLENVRRQKRGEKARFVQHGNNVWGLAERKTKQE

Radius of gyration: 13.26 Å; chains: 1; bounding box: 41×28×39 Å

pLDDT: mean 73.33, std 16.24, range [36.34, 87.69]

Foldseek 3Di:
DDDDPPDPDLDLQNLLVVQLVVVVDWAALVVSVVVSVVVVSDDDPDDCVLVVSVVSLVVQQVVQVVVVHHRQWDDPDPRTIHGPVDDPPPD